Protein AF-Q0RTH9-F1 (afdb_monomer_lite)

Structure (mmCIF, N/CA/C/O backbone):
data_AF-Q0RTH9-F1
#
_entry.id   AF-Q0RTH9-F1
#
loop_
_atom_site.group_PDB
_atom_site.id
_atom_site.type_symbol
_atom_site.label_atom_id
_atom_site.label_alt_id
_atom_site.label_comp_id
_atom_site.label_asym_id
_atom_site.label_entity_id
_atom_site.label_seq_id
_atom_site.pdbx_PDB_ins_code
_atom_site.Cartn_x
_atom_site.Cartn_y
_atom_site.Cartn_z
_atom_site.occupancy
_atom_site.B_iso_or_equiv
_atom_site.auth_seq_id
_atom_site.auth_comp_id
_atom_site.auth_asym_id
_atom_site.auth_atom_id
_atom_site.pdbx_PDB_model_num
ATOM 1 N N . MET A 1 1 ? -0.671 10.025 7.020 1.00 41.66 1 MET A N 1
ATOM 2 C CA . MET A 1 1 ? -0.156 8.775 7.622 1.00 41.66 1 MET A CA 1
ATOM 3 C C . MET A 1 1 ? -1.305 8.176 8.406 1.00 41.66 1 MET A C 1
ATOM 5 O O . MET A 1 1 ? -1.635 8.728 9.448 1.00 41.66 1 MET A O 1
ATOM 9 N N . GLY A 1 2 ? -1.983 7.171 7.845 1.00 48.41 2 GLY A N 1
ATOM 10 C CA . GLY A 1 2 ? -3.162 6.559 8.463 1.00 48.41 2 GLY A CA 1
ATOM 11 C C . GLY A 1 2 ? -2.849 6.044 9.865 1.00 48.41 2 GLY A C 1
ATOM 12 O O . GLY A 1 2 ? -1.747 5.553 10.132 1.00 48.41 2 GLY A O 1
ATOM 13 N N . LEU A 1 3 ? -3.795 6.211 10.783 1.00 57.03 3 LEU A N 1
ATOM 14 C CA . LEU A 1 3 ? -3.694 5.654 12.124 1.00 57.03 3 LEU A CA 1
ATOM 15 C C . LEU A 1 3 ? -3.847 4.143 12.003 1.00 57.03 3 LEU A C 1
ATOM 17 O O . LEU A 1 3 ? -4.929 3.676 11.695 1.00 57.03 3 LEU A O 1
ATOM 21 N N . CYS A 1 4 ? -2.774 3.390 12.225 1.00 68.94 4 CYS A N 1
ATOM 22 C CA . CYS A 1 4 ? -2.813 1.933 12.273 1.00 68.94 4 CYS A CA 1
ATOM 23 C C . CYS A 1 4 ? -2.513 1.482 13.696 1.00 68.94 4 CYS A C 1
ATOM 25 O O . CYS A 1 4 ? -1.461 1.818 14.246 1.00 68.94 4 CYS A O 1
ATOM 27 N N . CYS A 1 5 ? -3.414 0.711 14.293 1.00 79.31 5 CYS A N 1
ATOM 28 C CA . CYS A 1 5 ? -3.124 -0.009 15.525 1.00 79.31 5 CYS A CA 1
ATOM 29 C C . CYS A 1 5 ? -3.598 -1.455 15.427 1.00 79.31 5 CYS A C 1
ATOM 31 O O . CYS A 1 5 ? -4.545 -1.765 14.710 1.00 79.31 5 CYS A O 1
ATOM 33 N N . GLN A 1 6 ? -2.932 -2.328 16.173 1.00 86.94 6 GLN A N 1
ATOM 34 C CA . GLN A 1 6 ? -3.272 -3.742 16.225 1.00 86.94 6 GLN A CA 1
ATOM 35 C C . GLN A 1 6 ? -4.172 -4.043 17.411 1.00 86.94 6 GLN A C 1
ATOM 37 O O . GLN A 1 6 ? -4.028 -3.446 18.485 1.00 86.94 6 GLN A O 1
ATOM 42 N N . LEU A 1 7 ? -5.069 -5.001 17.221 1.00 87.94 7 LEU A N 1
ATOM 43 C CA . LEU A 1 7 ? -5.833 -5.599 18.297 1.00 87.94 7 LEU A CA 1
ATOM 44 C C . LEU A 1 7 ? -4.890 -6.382 19.223 1.00 87.94 7 LEU A C 1
ATOM 46 O O . LEU A 1 7 ? -4.125 -7.228 18.771 1.00 87.94 7 LEU A O 1
ATOM 50 N N . VAL A 1 8 ? -4.919 -6.097 20.525 1.00 87.38 8 VAL A N 1
ATOM 51 C CA . VAL A 1 8 ? -4.015 -6.730 21.510 1.00 87.38 8 VAL A CA 1
ATOM 52 C C . VAL A 1 8 ? -4.580 -8.057 22.014 1.00 87.38 8 VAL A C 1
ATOM 54 O O . VAL A 1 8 ? -3.831 -8.925 22.451 1.00 87.38 8 VAL A O 1
ATOM 57 N N . ARG A 1 9 ? -5.905 -8.213 21.982 1.00 87.12 9 ARG A N 1
ATOM 58 C CA . ARG A 1 9 ? -6.624 -9.414 22.422 1.00 87.12 9 ARG A CA 1
ATOM 59 C C . ARG A 1 9 ? -7.768 -9.685 21.469 1.00 87.12 9 ARG A C 1
ATOM 61 O O . ARG A 1 9 ? -8.410 -8.726 21.054 1.00 87.12 9 ARG A O 1
ATOM 68 N N . SER A 1 10 ? -8.042 -10.954 21.191 1.00 90.56 10 SER A N 1
ATOM 69 C CA . SER A 1 10 ? -9.190 -11.341 20.374 1.00 90.56 10 SER A CA 1
ATOM 70 C C . SER A 1 10 ? -10.488 -10.745 20.929 1.00 90.56 10 SER A C 1
ATOM 72 O O . SER A 1 10 ? -10.649 -10.604 22.145 1.00 90.56 10 SER A O 1
ATOM 74 N N . ALA A 1 11 ? -11.387 -10.361 20.031 1.00 88.81 11 ALA A N 1
ATOM 75 C CA . ALA A 1 11 ? -12.691 -9.803 20.342 1.00 88.81 11 ALA A CA 1
ATOM 76 C C . ALA A 1 11 ? -13.747 -10.543 19.523 1.00 88.81 11 ALA A C 1
ATOM 78 O O . ALA A 1 11 ? -13.653 -10.611 18.299 1.00 88.81 11 ALA A O 1
ATOM 79 N N . GLU A 1 12 ? -14.734 -11.105 20.205 1.00 89.81 12 GLU A N 1
ATOM 80 C CA . GLU A 1 12 ? -15.818 -11.847 19.566 1.00 89.81 12 GLU A CA 1
ATOM 81 C C . GLU A 1 12 ? -16.808 -10.898 18.882 1.00 89.81 12 GLU A C 1
ATOM 83 O O . GLU A 1 12 ? -16.948 -9.721 19.247 1.00 89.81 12 GLU A O 1
ATOM 88 N N . ARG A 1 13 ? -17.531 -11.432 17.898 1.00 90.06 13 ARG A N 1
ATOM 89 C CA . ARG A 1 13 ? -18.704 -10.795 17.304 1.00 90.06 13 ARG A CA 1
ATOM 90 C C . ARG A 1 13 ? -19.634 -10.320 18.421 1.00 90.06 13 ARG A C 1
ATOM 92 O O . ARG A 1 13 ? -19.917 -11.044 19.369 1.00 90.06 13 ARG A O 1
ATOM 99 N N . GLY A 1 14 ? -20.137 -9.097 18.298 1.00 89.06 14 GLY A N 1
ATOM 100 C CA . GLY A 1 14 ? -20.991 -8.489 19.317 1.00 89.06 14 GLY A CA 1
ATOM 101 C C . GLY A 1 14 ? -20.242 -7.606 20.324 1.00 89.06 14 GLY A C 1
ATOM 102 O O . GLY A 1 14 ? -20.864 -6.780 20.993 1.00 89.06 14 GLY A O 1
ATOM 103 N N . ALA A 1 15 ? -18.912 -7.705 20.421 1.00 88.69 15 ALA A N 1
ATOM 104 C CA . ALA A 1 15 ? -18.152 -6.850 21.326 1.00 88.69 15 ALA A CA 1
ATOM 105 C C . ALA A 1 15 ? -18.149 -5.384 20.851 1.00 88.69 15 ALA A C 1
ATOM 107 O O . ALA A 1 15 ? -17.909 -5.086 19.683 1.00 88.69 15 ALA A O 1
ATOM 108 N N . LYS A 1 16 ? -18.385 -4.452 21.782 1.00 92.50 16 LYS A N 1
ATOM 109 C CA . LYS A 1 16 ? -18.350 -2.995 21.534 1.00 92.50 16 LYS A CA 1
ATOM 110 C C . LYS A 1 16 ? -17.059 -2.322 21.989 1.00 92.50 16 LYS A C 1
ATOM 112 O O . LYS A 1 16 ? -16.824 -1.159 21.670 1.00 92.50 16 LYS A O 1
ATOM 117 N N . THR A 1 17 ? -16.235 -3.038 22.754 1.00 92.00 17 THR A N 1
ATOM 118 C CA . THR A 1 17 ? -15.065 -2.462 23.426 1.00 92.00 17 THR A CA 1
ATOM 119 C C . THR A 1 17 ? -13.760 -3.219 23.151 1.00 92.00 17 THR A C 1
ATOM 121 O O . THR A 1 17 ? -13.161 -3.767 24.087 1.00 92.00 17 THR A O 1
ATOM 124 N N . PRO A 1 18 ? -13.298 -3.307 21.888 1.00 90.44 18 PRO A N 1
ATOM 125 C CA . PRO A 1 18 ? -12.058 -4.004 21.568 1.00 90.44 18 PRO A CA 1
ATOM 126 C C . PRO A 1 18 ? -10.831 -3.300 22.164 1.00 90.44 18 PRO A C 1
ATOM 128 O O . PRO A 1 18 ? -10.753 -2.070 22.238 1.00 90.44 18 PRO A O 1
ATOM 131 N N . THR A 1 19 ? -9.841 -4.092 22.587 1.00 90.38 19 THR A N 1
ATOM 132 C CA . THR A 1 19 ? -8.575 -3.579 23.134 1.00 90.38 19 THR A CA 1
ATOM 133 C C . THR A 1 19 ? -7.493 -3.577 22.064 1.00 90.38 19 THR A C 1
ATOM 135 O O . THR A 1 19 ? -7.202 -4.606 21.459 1.00 90.38 19 THR A O 1
ATOM 138 N N . VAL A 1 20 ? -6.847 -2.433 21.877 1.00 88.44 20 VAL A N 1
ATOM 139 C CA . VAL A 1 20 ? -5.815 -2.206 20.864 1.00 88.44 20 VAL A CA 1
ATOM 140 C C . VAL A 1 20 ? -4.503 -1.706 21.470 1.00 88.44 20 VAL A C 1
ATOM 142 O O . VAL A 1 20 ? -4.444 -1.318 22.639 1.00 88.44 20 VAL A O 1
ATOM 145 N N . GLY A 1 21 ? -3.453 -1.700 20.654 1.00 84.06 21 GLY A N 1
ATOM 146 C CA . GLY A 1 21 ? -2.117 -1.241 21.013 1.00 84.06 21 GLY A CA 1
ATOM 147 C C . GLY A 1 21 ? -1.935 0.278 20.940 1.00 84.06 21 GLY A C 1
ATOM 148 O O . GLY A 1 21 ? -2.883 1.061 21.045 1.00 84.06 21 GLY A O 1
ATOM 149 N N . LYS A 1 22 ? -0.673 0.692 20.759 1.00 73.44 22 LYS A N 1
ATOM 150 C CA . LYS A 1 22 ? -0.248 2.096 20.817 1.00 73.44 22 LYS A CA 1
ATOM 151 C C . LYS A 1 22 ? -0.974 2.943 19.775 1.00 73.44 22 LYS A C 1
ATOM 153 O O . LYS A 1 22 ? -1.029 2.590 18.601 1.00 73.44 22 LYS A O 1
ATOM 158 N N . ARG A 1 23 ? -1.460 4.109 20.210 1.00 67.75 23 ARG A N 1
ATOM 159 C CA . ARG A 1 23 ? -2.058 5.123 19.339 1.00 67.75 23 ARG A CA 1
ATOM 160 C C . ARG A 1 23 ? -1.439 6.491 19.523 1.00 67.75 23 ARG A C 1
ATOM 162 O O . ARG A 1 23 ? -1.149 6.914 20.643 1.00 67.75 23 ARG A O 1
ATOM 169 N N . TYR A 1 24 ? -1.282 7.167 18.392 1.00 61.06 24 TYR A N 1
ATOM 170 C CA . TYR A 1 24 ? -0.645 8.474 18.291 1.00 61.06 24 TYR A CA 1
ATOM 171 C C . TYR A 1 24 ? -1.663 9.628 18.250 1.00 61.06 24 TYR A C 1
ATOM 173 O O . TYR A 1 24 ? -1.282 10.763 18.515 1.00 61.06 24 TYR A O 1
ATOM 181 N N . ARG A 1 25 ? -2.954 9.348 17.998 1.00 62.59 25 ARG A N 1
ATOM 182 C CA . ARG A 1 25 ? -4.053 10.332 17.985 1.00 62.59 25 ARG A CA 1
ATOM 183 C C . ARG A 1 25 ? -5.336 9.750 18.595 1.00 62.59 25 ARG A C 1
ATOM 185 O O . ARG A 1 25 ? -5.482 8.526 18.642 1.00 62.59 25 ARG A O 1
ATOM 192 N N . ALA A 1 26 ? -6.228 10.619 19.075 1.00 61.78 26 ALA A N 1
ATOM 193 C CA . ALA A 1 26 ? -7.583 10.244 19.477 1.00 61.78 26 ALA A CA 1
ATOM 194 C C . ALA A 1 26 ? -8.352 9.713 18.247 1.00 61.78 26 ALA A C 1
ATOM 196 O O . ALA A 1 26 ? -8.337 10.391 17.220 1.00 61.78 26 ALA A O 1
ATOM 197 N N . PRO A 1 27 ? -8.930 8.501 18.309 1.00 69.12 27 PRO A N 1
ATOM 198 C CA . PRO A 1 27 ? -9.571 7.863 17.173 1.00 69.12 27 PRO A CA 1
ATOM 199 C C . PRO A 1 27 ? -11.084 8.042 17.280 1.00 69.12 27 PRO A C 1
ATOM 201 O O . PRO A 1 27 ? -11.727 7.339 18.050 1.00 69.12 27 PRO A O 1
ATOM 204 N N . GLU A 1 28 ? -11.646 8.984 16.547 1.00 84.94 28 GLU A N 1
ATOM 205 C CA . GLU A 1 28 ? -13.095 9.084 16.381 1.00 84.94 28 GLU A 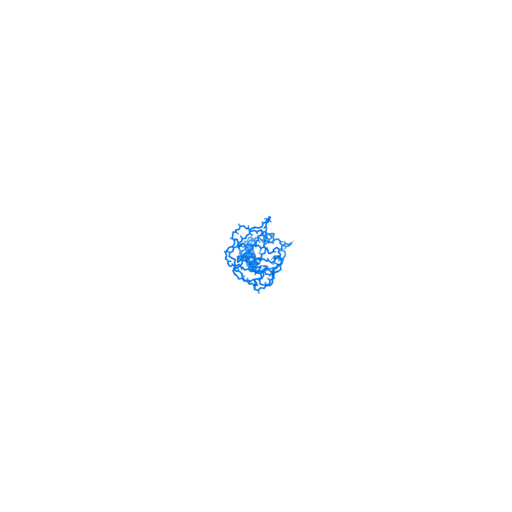CA 1
ATOM 206 C C . GLU A 1 28 ? -13.361 9.132 14.881 1.00 84.94 28 GLU A C 1
ATOM 208 O O . GLU A 1 28 ? -12.747 9.934 14.177 1.00 84.94 28 GLU A O 1
ATOM 213 N N . GLY A 1 29 ? -14.197 8.220 14.388 1.00 85.38 29 GLY A N 1
ATOM 214 C CA . GLY A 1 29 ? -14.484 8.076 12.964 1.00 85.38 29 GLY A CA 1
ATOM 215 C C . GLY A 1 29 ? -14.564 6.628 12.484 1.00 85.38 29 GLY A C 1
ATOM 216 O O . GLY A 1 29 ? -14.481 5.671 13.258 1.00 85.38 29 GLY A O 1
ATOM 217 N N . ILE A 1 30 ? -14.733 6.476 11.171 1.00 86.44 30 ILE A N 1
ATOM 218 C CA . ILE A 1 30 ? -14.899 5.180 10.508 1.00 86.44 30 ILE A CA 1
ATOM 219 C C . ILE A 1 30 ? -13.535 4.561 10.236 1.00 86.44 30 ILE A C 1
ATOM 221 O O . ILE A 1 30 ? -12.675 5.146 9.580 1.00 86.44 30 ILE A O 1
ATOM 225 N N . TRP A 1 31 ? -13.339 3.362 10.760 1.00 86.38 31 TRP A N 1
ATOM 226 C CA . TRP A 1 31 ? -12.092 2.624 10.694 1.00 86.38 31 TRP A CA 1
ATOM 227 C C . TRP A 1 31 ? -12.287 1.358 9.881 1.00 86.38 31 TRP A C 1
ATOM 229 O O . TRP A 1 31 ? -13.256 0.629 10.072 1.00 86.38 31 TRP A O 1
ATOM 239 N N . THR A 1 32 ? -11.336 1.061 9.006 1.00 86.38 32 THR A N 1
ATOM 240 C CA . THR A 1 32 ? -11.331 -0.191 8.258 1.00 86.38 32 THR A CA 1
ATOM 241 C C . THR A 1 32 ? -10.587 -1.253 9.062 1.00 86.38 32 THR A C 1
ATOM 243 O O . THR A 1 32 ? -9.503 -1.019 9.604 1.00 86.38 32 THR A O 1
ATOM 246 N N . VAL A 1 33 ? -11.192 -2.432 9.152 1.00 86.44 33 VAL A N 1
ATOM 247 C CA . VAL A 1 33 ? -10.596 -3.634 9.726 1.00 86.44 33 VAL A CA 1
ATOM 248 C C . VAL A 1 33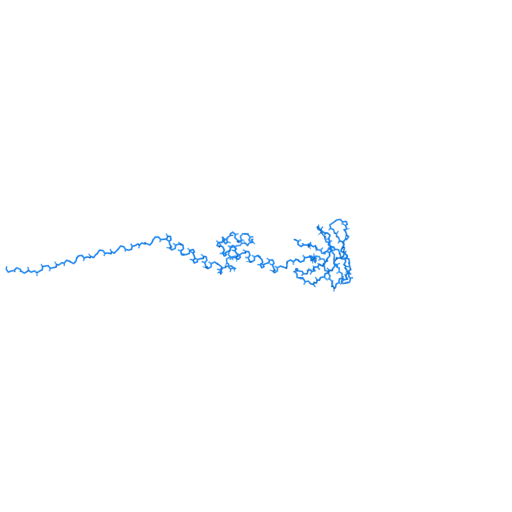 ? -9.876 -4.392 8.617 1.00 86.44 33 VAL A C 1
ATOM 250 O O . VAL A 1 33 ? -10.440 -4.611 7.544 1.00 86.44 33 VAL A O 1
ATOM 253 N N . TYR A 1 34 ? -8.654 -4.838 8.893 1.00 82.75 34 TYR A N 1
ATOM 254 C CA . TYR A 1 34 ? -7.837 -5.605 7.966 1.00 82.75 34 TYR A CA 1
ATOM 255 C C . TYR A 1 34 ? -7.415 -6.944 8.567 1.00 82.75 34 TYR A C 1
ATOM 257 O O . TYR A 1 34 ? -6.708 -6.993 9.574 1.00 82.75 34 TYR A O 1
ATOM 265 N N . ARG A 1 35 ? -7.765 -8.037 7.888 1.00 79.44 35 ARG A N 1
ATOM 266 C CA . ARG A 1 35 ? -7.214 -9.374 8.148 1.00 79.44 35 ARG A CA 1
ATOM 267 C C . ARG A 1 35 ? -6.191 -9.677 7.066 1.00 79.44 35 ARG A C 1
ATOM 269 O O . ARG A 1 35 ? -6.509 -9.536 5.890 1.00 79.44 35 ARG A O 1
ATOM 276 N N . ASP A 1 36 ? -4.954 -9.980 7.451 1.00 74.50 36 ASP A N 1
ATOM 277 C CA . ASP A 1 36 ? -3.846 -10.177 6.504 1.00 74.50 36 ASP A CA 1
ATOM 278 C C . ASP A 1 36 ? -3.727 -9.042 5.468 1.00 74.50 36 ASP A C 1
ATOM 280 O O . ASP A 1 36 ? -3.472 -9.261 4.285 1.00 74.50 36 ASP A O 1
ATOM 284 N N . ARG A 1 37 ? -3.949 -7.793 5.913 1.00 69.88 37 ARG A N 1
ATOM 285 C CA . ARG A 1 37 ? -3.936 -6.573 5.077 1.00 69.88 37 ARG A CA 1
ATOM 286 C C . ARG A 1 37 ? -5.023 -6.516 3.988 1.00 69.88 37 ARG A C 1
ATOM 288 O O . ARG A 1 37 ? -4.951 -5.655 3.107 1.00 69.88 37 ARG A O 1
ATOM 295 N N . VAL A 1 38 ? -6.039 -7.376 4.061 1.00 74.56 38 VAL A N 1
ATOM 296 C CA . VAL A 1 38 ? -7.252 -7.338 3.232 1.00 74.56 38 VAL A CA 1
ATOM 297 C C . VAL A 1 38 ? -8.382 -6.680 4.030 1.00 74.56 38 VAL A C 1
ATOM 299 O O . VAL A 1 38 ? -8.647 -7.119 5.152 1.00 74.56 38 VAL A O 1
ATOM 302 N N . PRO A 1 39 ? -9.047 -5.638 3.492 1.00 81.50 39 PRO A N 1
ATOM 303 C CA . PRO A 1 39 ? -10.164 -5.000 4.176 1.00 81.50 39 PRO A CA 1
ATOM 304 C C . PRO A 1 39 ? -11.314 -6.001 4.317 1.00 81.50 39 PRO A C 1
ATOM 306 O O . PRO A 1 39 ? -11.795 -6.543 3.324 1.00 81.50 39 PRO A O 1
ATOM 309 N N . CYS A 1 40 ? -11.730 -6.260 5.551 1.00 82.25 40 CYS A N 1
ATOM 310 C CA . CYS A 1 40 ? -12.781 -7.228 5.872 1.00 82.25 40 CYS A CA 1
ATOM 311 C C . CYS A 1 40 ? -14.053 -6.577 6.426 1.00 82.25 40 CYS A C 1
ATOM 313 O O . CYS A 1 40 ? -15.090 -7.229 6.507 1.00 82.25 40 CYS A O 1
ATOM 315 N N . GLY A 1 41 ? -14.003 -5.285 6.749 1.00 84.12 41 GLY A N 1
ATOM 316 C CA . GLY A 1 41 ? -15.172 -4.500 7.117 1.00 84.12 41 GLY A CA 1
ATOM 317 C C . GLY A 1 41 ? -14.792 -3.145 7.687 1.00 84.12 41 GLY A C 1
ATOM 318 O O . GLY A 1 41 ? -13.612 -2.804 7.766 1.00 84.12 41 GLY A O 1
ATOM 319 N N . GLN A 1 42 ? -15.802 -2.385 8.094 1.00 87.69 42 GLN A N 1
ATOM 320 C CA . GLN A 1 42 ? -15.630 -1.098 8.754 1.00 87.69 42 GLN A CA 1
ATOM 321 C C . GLN A 1 42 ? -16.279 -1.114 10.136 1.00 87.69 42 GLN A C 1
ATOM 323 O O . GLN A 1 42 ? -17.256 -1.823 10.365 1.00 87.69 42 GLN A O 1
ATOM 328 N N . VAL A 1 43 ? -15.707 -0.345 11.054 1.00 88.62 43 VAL A N 1
ATOM 329 C CA . VAL A 1 43 ? -16.231 -0.110 12.398 1.00 88.62 43 VAL A CA 1
ATOM 330 C C . VAL A 1 43 ? -16.177 1.381 12.682 1.00 88.62 43 VAL A C 1
ATOM 332 O O . VAL A 1 43 ? -15.177 2.034 12.399 1.00 88.62 43 VAL A O 1
ATOM 335 N N . GLU A 1 44 ? -17.243 1.930 13.244 1.00 90.38 44 GLU A N 1
ATOM 336 C CA . GLU A 1 44 ? -17.249 3.318 13.690 1.00 90.38 44 GLU A CA 1
ATOM 337 C C . GLU A 1 44 ? -16.762 3.391 15.133 1.00 90.38 44 GLU A C 1
ATOM 339 O O . GLU A 1 44 ? -17.326 2.762 16.030 1.00 90.38 44 GLU A O 1
ATOM 344 N N . VAL A 1 45 ? -15.699 4.158 15.354 1.00 89.69 45 VAL A N 1
ATOM 345 C CA . VAL A 1 45 ? -15.166 4.440 16.679 1.00 89.69 45 VAL A CA 1
ATOM 346 C C . VAL A 1 45 ? -15.730 5.769 17.163 1.00 89.69 45 VAL A C 1
ATOM 348 O O . VAL A 1 45 ? -15.501 6.802 16.544 1.00 89.69 45 VAL A O 1
ATOM 351 N N . ILE A 1 46 ? -16.394 5.746 18.314 1.00 91.12 46 ILE A N 1
ATOM 352 C CA . ILE A 1 46 ? -16.983 6.929 18.962 1.00 91.12 46 ILE A CA 1
ATOM 353 C C . ILE A 1 46 ? -16.171 7.414 20.163 1.00 91.12 46 ILE A C 1
ATOM 355 O O . ILE A 1 46 ? -16.501 8.419 20.781 1.00 91.12 46 ILE A O 1
ATOM 359 N N . GLY A 1 47 ? -15.128 6.677 20.546 1.00 87.94 47 GLY A N 1
ATOM 360 C CA . GLY A 1 47 ? -14.258 7.098 21.630 1.00 87.94 47 GLY A CA 1
ATOM 361 C C . GLY A 1 47 ? -13.143 6.116 21.949 1.00 87.94 47 GLY A C 1
ATOM 362 O O . GLY A 1 47 ? -13.051 5.002 21.426 1.00 87.94 47 GLY A O 1
ATOM 363 N N . CYS A 1 48 ? -12.272 6.527 22.868 1.00 87.56 48 CYS A N 1
ATOM 364 C CA . CYS A 1 48 ? -11.125 5.734 23.283 1.00 87.56 48 CYS A CA 1
ATOM 365 C C . CYS A 1 48 ? -10.743 5.997 24.742 1.00 87.56 48 CYS A C 1
ATOM 367 O O . CYS A 1 48 ? -10.478 7.131 25.132 1.00 87.56 48 CYS A O 1
ATOM 369 N N . THR A 1 49 ? -10.578 4.931 25.525 1.00 89.00 49 THR A N 1
ATOM 370 C CA . THR A 1 49 ? -10.045 4.999 26.892 1.00 89.00 49 THR A CA 1
ATOM 371 C C . THR A 1 49 ? -8.638 4.406 26.937 1.00 89.00 49 THR A C 1
ATOM 373 O O . THR A 1 49 ? -8.449 3.210 26.705 1.00 89.00 49 THR A O 1
ATOM 376 N N . ARG A 1 50 ? -7.620 5.221 27.253 1.00 84.38 50 ARG A N 1
ATOM 377 C CA . ARG A 1 50 ? -6.251 4.720 27.484 1.00 84.38 50 ARG A CA 1
ATOM 378 C C . ARG A 1 50 ? -6.219 3.786 28.699 1.00 84.38 50 ARG A C 1
ATOM 380 O O . ARG A 1 50 ? -6.809 4.085 29.731 1.00 84.38 50 ARG A O 1
ATOM 387 N N . ARG A 1 51 ? -5.498 2.669 28.584 1.00 82.00 51 ARG A N 1
ATOM 388 C CA . ARG A 1 51 ? -5.194 1.746 29.691 1.00 82.00 51 ARG A CA 1
ATOM 389 C C . ARG A 1 51 ? -3.757 1.981 30.171 1.00 82.00 51 ARG A C 1
ATOM 391 O O . ARG A 1 51 ? -2.982 2.689 29.533 1.00 82.00 51 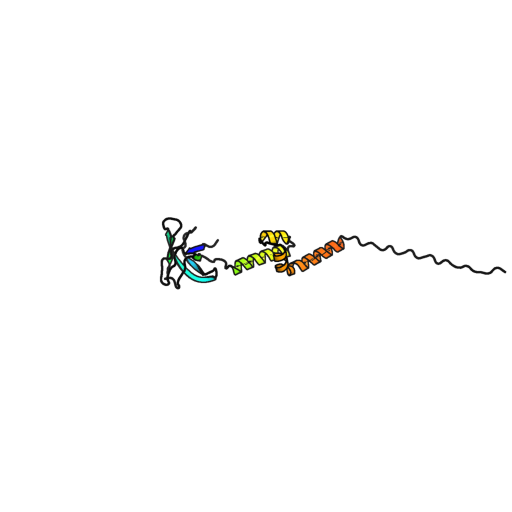ARG A O 1
ATOM 398 N N . ARG A 1 52 ? -3.388 1.364 31.297 1.00 73.94 52 ARG A N 1
ATOM 399 C CA . ARG A 1 52 ? -2.006 1.363 31.803 1.00 73.94 52 ARG A CA 1
ATOM 400 C C . ARG A 1 52 ? -1.072 0.743 30.746 1.00 73.94 52 ARG A C 1
ATOM 402 O O . ARG A 1 52 ? -1.383 -0.313 30.200 1.00 73.94 52 ARG A O 1
ATOM 409 N N . GLY A 1 53 ? 0.055 1.395 30.457 1.00 77.19 53 GLY A N 1
ATOM 410 C CA . GLY A 1 53 ? 0.980 0.984 29.393 1.00 77.19 53 GLY A CA 1
ATOM 411 C C . GLY A 1 53 ? 0.606 1.546 28.016 1.00 77.19 53 GLY A C 1
ATOM 412 O O . GLY A 1 53 ? 0.104 2.660 27.906 1.00 77.19 53 GLY A O 1
ATOM 413 N N . SER A 1 54 ? 0.890 0.799 26.946 1.00 75.88 54 SER A N 1
ATOM 414 C CA . SER A 1 54 ? 0.665 1.251 25.559 1.00 75.88 54 SER A CA 1
ATOM 415 C C . SER A 1 54 ? -0.707 0.885 24.987 1.00 75.88 54 SER A C 1
ATOM 417 O O . SER A 1 54 ? -0.957 1.171 23.821 1.00 75.88 54 SER A O 1
ATOM 419 N N . SER A 1 55 ? -1.575 0.232 25.763 1.00 85.38 55 SER A N 1
ATOM 420 C CA . SER A 1 55 ? -2.870 -0.263 25.279 1.00 85.38 55 SER A CA 1
ATOM 421 C C . SER A 1 55 ? -3.993 0.761 25.458 1.00 85.38 55 SER A C 1
ATOM 423 O O . SER A 1 55 ? -3.960 1.600 26.361 1.00 85.38 55 SER A O 1
ATOM 425 N N . ALA A 1 56 ? -5.029 0.659 24.634 1.00 87.19 56 ALA A N 1
ATOM 426 C CA . ALA A 1 56 ? -6.247 1.451 24.745 1.00 87.19 56 ALA A CA 1
ATOM 427 C C . ALA A 1 56 ? -7.487 0.607 24.428 1.00 87.19 56 ALA A C 1
ATOM 429 O O . ALA A 1 56 ? -7.417 -0.355 23.670 1.00 87.19 56 ALA A O 1
ATOM 430 N N . VAL A 1 57 ? -8.626 0.969 25.007 1.00 89.56 57 VAL A N 1
ATOM 431 C CA . VAL A 1 57 ? -9.936 0.399 24.674 1.00 89.56 57 VAL A CA 1
ATOM 432 C C . VAL A 1 57 ? -10.626 1.345 23.710 1.00 89.56 57 VAL A C 1
ATOM 434 O O . VAL A 1 57 ? -10.692 2.545 23.966 1.00 89.56 57 VAL A O 1
ATOM 437 N N . LEU A 1 58 ? -11.092 0.810 22.590 1.00 89.50 58 LEU A N 1
ATOM 438 C CA . LEU A 1 58 ? -11.989 1.501 21.673 1.00 89.50 58 LEU A CA 1
ATOM 439 C C . LEU A 1 58 ? -13.422 1.410 22.175 1.00 89.50 58 LEU A C 1
ATOM 441 O O . LEU A 1 58 ? -13.789 0.384 22.730 1.00 89.50 58 LEU A O 1
ATOM 445 N N . HIS A 1 59 ? -14.220 2.441 21.931 1.00 91.00 59 HIS A N 1
ATOM 446 C CA . HIS A 1 59 ? -15.674 2.386 22.054 1.00 91.00 59 HIS A CA 1
ATOM 447 C C . HIS A 1 59 ? -16.252 2.471 20.653 1.00 91.00 59 HIS A C 1
ATOM 449 O O . HIS A 1 59 ? -15.993 3.445 19.947 1.00 91.00 59 HIS A O 1
ATOM 455 N N . LEU A 1 60 ? -16.966 1.432 20.236 1.00 90.81 60 LEU A N 1
ATOM 456 C CA . LEU A 1 60 ? -17.590 1.373 18.920 1.00 90.81 60 LEU A CA 1
ATOM 457 C C . LEU A 1 60 ? -19.041 1.862 18.986 1.00 90.81 60 LEU A C 1
ATOM 459 O O . LEU A 1 60 ? -19.725 1.595 19.978 1.00 90.81 60 LEU A O 1
ATOM 463 N N . ALA A 1 61 ? -19.511 2.546 17.936 1.00 92.19 61 ALA A N 1
ATOM 464 C CA . ALA A 1 61 ? -20.922 2.932 17.811 1.00 92.19 61 ALA A CA 1
ATOM 465 C C . ALA A 1 61 ? -21.817 1.683 17.805 1.00 92.19 61 ALA A C 1
ATOM 467 O O . ALA A 1 61 ? -22.776 1.557 18.574 1.00 92.19 61 ALA A O 1
ATOM 468 N N . GLU A 1 62 ? -21.426 0.712 16.982 1.00 90.44 62 GLU A N 1
ATOM 469 C CA . GLU A 1 62 ? -22.109 -0.560 16.811 1.00 90.44 62 GLU A CA 1
ATOM 470 C C . GLU A 1 62 ? -21.255 -1.735 17.288 1.00 90.44 62 GLU A C 1
ATOM 472 O O . GLU A 1 62 ? -20.038 -1.651 17.457 1.00 90.44 62 GLU A O 1
ATOM 477 N N . ALA A 1 63 ? -21.926 -2.850 17.557 1.00 89.50 63 ALA A N 1
ATOM 478 C CA . ALA A 1 63 ? -21.265 -4.077 17.962 1.00 89.50 63 ALA A CA 1
ATOM 479 C C . ALA A 1 63 ? -20.454 -4.674 16.803 1.00 89.50 63 ALA A C 1
ATOM 481 O O . ALA A 1 63 ? -20.871 -4.583 15.650 1.00 89.50 63 ALA A O 1
ATOM 482 N N . LEU A 1 64 ? -19.317 -5.312 17.108 1.00 85.56 64 LEU A N 1
ATOM 483 C CA . LEU A 1 64 ? -18.462 -5.910 16.082 1.00 85.56 64 LEU A CA 1
ATOM 484 C C . LEU A 1 64 ? -19.259 -6.879 15.189 1.00 85.56 64 LEU A C 1
ATOM 486 O O . LEU A 1 64 ? -19.841 -7.838 15.708 1.00 85.56 64 LEU A O 1
ATOM 490 N N . PRO A 1 65 ? -19.258 -6.682 13.859 1.00 82.00 65 PRO A N 1
ATOM 491 C CA . PRO A 1 65 ? -20.039 -7.511 12.943 1.00 82.00 65 PRO A CA 1
ATOM 492 C C . PRO A 1 65 ? -19.436 -8.908 12.715 1.00 82.00 65 PRO A C 1
ATOM 494 O O . PRO A 1 65 ? -20.091 -9.769 12.128 1.00 82.00 65 PRO A O 1
ATOM 497 N N . PHE A 1 66 ? -18.206 -9.156 13.169 1.00 85.69 66 PHE A N 1
ATOM 498 C CA . PHE A 1 66 ? -17.484 -10.421 13.020 1.00 85.69 66 PHE A CA 1
ATOM 499 C C . PHE A 1 66 ? -16.422 -10.592 14.112 1.00 85.69 66 PHE A C 1
ATOM 501 O O . PHE A 1 66 ? -16.026 -9.624 14.761 1.00 85.69 66 PHE A O 1
ATOM 508 N N . ASP A 1 67 ? -15.941 -11.824 14.273 1.00 88.38 67 ASP A N 1
ATOM 509 C CA . ASP A 1 67 ? -14.862 -12.156 15.199 1.00 88.38 67 ASP A CA 1
ATOM 510 C C . ASP A 1 67 ? -13.516 -11.605 14.718 1.00 88.38 67 ASP A C 1
ATOM 512 O O . ASP A 1 67 ? -13.150 -11.679 13.534 1.00 88.38 67 ASP A O 1
ATOM 516 N N . LEU A 1 68 ? -12.769 -11.059 15.669 1.00 86.12 68 LEU A N 1
ATOM 517 C CA . LEU A 1 68 ? -11.448 -10.498 15.475 1.00 86.12 68 LEU A CA 1
ATOM 518 C C . LEU A 1 68 ? -10.414 -11.244 16.304 1.00 86.12 68 LEU A C 1
ATOM 520 O O . LEU A 1 68 ? -10.530 -11.344 17.523 1.00 86.12 68 LEU A O 1
ATOM 524 N N . GLU A 1 69 ? -9.350 -11.692 15.653 1.00 87.19 69 GLU A N 1
ATOM 525 C CA . GLU A 1 69 ? -8.204 -12.293 16.326 1.00 87.19 69 GLU A CA 1
ATOM 526 C C . GLU A 1 69 ? -7.203 -11.223 16.777 1.00 87.19 69 GLU A C 1
ATOM 528 O O . GLU A 1 69 ? -7.101 -10.136 16.197 1.00 87.19 69 GLU A O 1
ATOM 533 N N . ALA A 1 70 ? -6.442 -11.524 17.831 1.00 86.38 70 ALA A N 1
ATOM 534 C CA . ALA A 1 70 ? -5.314 -10.688 18.224 1.00 86.38 70 ALA A CA 1
ATOM 535 C C . ALA A 1 70 ? -4.333 -10.511 17.047 1.00 86.38 70 ALA A C 1
ATOM 537 O O . ALA A 1 70 ? -4.049 -11.449 16.310 1.00 86.38 70 ALA A O 1
ATOM 538 N N . GLY A 1 71 ? -3.808 -9.298 16.873 1.00 82.06 71 GLY A N 1
ATOM 539 C CA . GLY A 1 71 ? -2.913 -8.941 15.770 1.00 82.06 71 GLY A CA 1
ATOM 540 C C . GLY A 1 71 ? -3.607 -8.352 14.538 1.00 82.06 71 GLY A C 1
ATOM 541 O O . GLY A 1 71 ? -2.921 -7.728 13.727 1.00 82.06 71 GLY A O 1
ATOM 542 N N . VAL A 1 72 ? -4.940 -8.458 14.426 1.00 84.25 72 VAL A N 1
ATOM 543 C CA . VAL A 1 72 ? -5.722 -7.783 13.373 1.00 84.25 72 VAL A CA 1
ATOM 544 C C . VAL A 1 72 ? -5.436 -6.283 13.373 1.00 84.25 72 VAL A C 1
ATOM 546 O O . VAL A 1 72 ? -5.378 -5.641 14.426 1.00 84.25 72 VAL A O 1
ATOM 549 N N . GLU A 1 73 ? -5.274 -5.721 12.178 1.00 85.00 73 GLU A N 1
ATOM 550 C CA . GLU A 1 73 ? -4.979 -4.307 11.993 1.00 85.00 73 GLU A CA 1
ATOM 551 C C . GLU A 1 73 ? -6.256 -3.498 11.796 1.00 85.00 73 GLU A C 1
ATOM 553 O O . GLU A 1 73 ? -7.159 -3.876 11.053 1.00 85.00 73 GLU A O 1
ATOM 558 N N . LEU A 1 74 ? -6.316 -2.357 12.471 1.00 81.81 74 LEU A N 1
ATOM 559 C CA . LEU A 1 74 ? -7.420 -1.412 12.422 1.00 81.81 74 LEU A CA 1
ATOM 560 C C . LEU A 1 74 ? -6.854 -0.045 12.061 1.00 81.81 74 LEU A C 1
ATOM 562 O O . LEU A 1 74 ? -5.884 0.400 12.691 1.00 81.81 74 LEU A O 1
ATOM 566 N N . GLY A 1 75 ? -7.457 0.625 11.083 1.00 78.62 75 GLY A N 1
ATOM 567 C CA . GLY A 1 75 ? -7.026 1.970 10.745 1.00 78.62 75 GLY A CA 1
ATOM 568 C C . GLY A 1 75 ? -7.838 2.709 9.697 1.00 78.62 75 GLY A C 1
ATOM 569 O O . GLY A 1 75 ? -8.696 2.144 9.023 1.00 78.62 75 GLY A O 1
ATOM 570 N N . GLU A 1 76 ? -7.529 3.995 9.562 1.00 72.38 76 GLU A N 1
ATOM 571 C CA . GLU A 1 76 ? -8.058 4.865 8.509 1.00 72.38 76 GLU A CA 1
ATOM 572 C C . GLU A 1 76 ? -7.266 4.640 7.219 1.00 72.38 76 GLU A C 1
ATOM 574 O O . GLU A 1 76 ? -6.071 4.951 7.165 1.00 72.38 76 GLU A O 1
ATOM 579 N N . ASP A 1 77 ? -7.930 4.072 6.209 1.00 63.03 77 ASP A N 1
ATOM 580 C CA . ASP A 1 77 ? -7.426 3.894 4.842 1.00 63.03 77 ASP A CA 1
ATOM 581 C C . ASP A 1 77 ? -5.971 3.412 4.755 1.00 63.03 77 ASP A C 1
ATOM 583 O O . ASP A 1 77 ? -5.102 4.021 4.120 1.00 63.03 77 ASP A O 1
ATOM 587 N N . LEU A 1 78 ? -5.685 2.263 5.374 1.00 62.72 78 LEU A N 1
ATOM 588 C CA . LEU A 1 78 ? -4.427 1.574 5.118 1.00 62.72 78 LEU A CA 1
ATOM 589 C C . LEU A 1 78 ? -4.354 1.210 3.632 1.00 62.72 78 LEU A C 1
ATOM 591 O O . LEU A 1 78 ? -5.196 0.485 3.093 1.00 62.72 78 LEU A O 1
ATOM 595 N N . LEU A 1 79 ? -3.305 1.701 2.970 1.00 58.97 79 LEU A N 1
ATOM 596 C CA . LEU A 1 79 ? -2.967 1.277 1.619 1.00 58.97 79 LEU A CA 1
ATOM 597 C C . LEU A 1 79 ? -2.754 -0.241 1.635 1.00 58.97 79 LEU A C 1
ATOM 599 O O . LEU A 1 79 ? -1.843 -0.743 2.292 1.00 58.97 79 LEU A O 1
ATOM 603 N N . SER A 1 80 ? -3.604 -0.971 0.910 1.00 59.47 80 SER A N 1
ATOM 604 C CA . SER A 1 80 ? -3.463 -2.423 0.749 1.00 59.47 80 SER A CA 1
ATOM 605 C C . SER A 1 80 ? -2.061 -2.781 0.235 1.00 59.47 80 SER A C 1
ATOM 607 O O . SER A 1 80 ? -1.484 -2.019 -0.547 1.00 59.47 80 SER A O 1
ATOM 609 N N . LEU A 1 81 ? -1.554 -3.970 0.575 1.00 60.59 81 LEU A N 1
ATOM 610 C CA . LEU A 1 81 ? -0.254 -4.454 0.087 1.00 60.59 81 LEU A CA 1
ATOM 611 C C . LEU A 1 81 ? -0.132 -4.405 -1.440 1.00 60.59 81 LEU A C 1
ATOM 613 O O . LEU A 1 81 ? 0.923 -4.034 -1.944 1.00 60.59 81 LEU A O 1
ATOM 617 N N . LYS A 1 82 ? -1.216 -4.712 -2.166 1.00 65.88 82 LYS A N 1
ATOM 618 C CA . LYS A 1 82 ? -1.259 -4.615 -3.633 1.00 65.88 82 LYS A CA 1
ATOM 619 C C . LYS A 1 82 ? -0.938 -3.194 -4.095 1.00 65.88 82 LYS A C 1
ATOM 621 O O . LYS A 1 82 ? 0.009 -2.999 -4.837 1.00 65.88 82 LYS A O 1
ATOM 626 N N . ARG A 1 83 ? -1.615 -2.189 -3.533 1.00 71.56 83 ARG A N 1
ATOM 627 C CA . ARG A 1 83 ? -1.367 -0.772 -3.858 1.00 71.56 83 ARG A CA 1
ATOM 628 C C . ARG A 1 83 ? 0.048 -0.305 -3.506 1.00 71.56 83 ARG A C 1
ATOM 630 O O . ARG A 1 83 ? 0.638 0.457 -4.264 1.00 71.56 83 ARG A O 1
ATOM 637 N N . LEU A 1 84 ? 0.609 -0.748 -2.378 1.00 75.94 84 LEU A N 1
ATOM 638 C CA . LEU A 1 84 ? 1.995 -0.415 -2.020 1.00 75.94 84 LEU A CA 1
ATOM 639 C C . LEU A 1 84 ? 2.997 -1.068 -2.986 1.00 75.94 84 LEU A C 1
ATOM 641 O O . LEU A 1 84 ? 3.989 -0.455 -3.377 1.00 75.94 84 LEU A O 1
ATOM 645 N N . HIS A 1 85 ? 2.723 -2.307 -3.383 1.00 78.94 85 HIS A N 1
ATOM 646 C CA . HIS A 1 85 ? 3.508 -3.044 -4.360 1.00 78.94 85 HIS A CA 1
ATOM 647 C C . HIS A 1 85 ? 3.434 -2.395 -5.750 1.00 78.94 85 HIS A C 1
ATOM 649 O O . HIS A 1 85 ? 4.467 -2.196 -6.386 1.00 78.94 85 HIS A O 1
ATOM 655 N N . ASP A 1 86 ? 2.251 -1.957 -6.179 1.00 82.00 86 ASP A N 1
ATOM 656 C CA . ASP A 1 86 ? 2.049 -1.230 -7.435 1.00 82.00 86 ASP A CA 1
ATOM 657 C C . ASP A 1 86 ? 2.790 0.112 -7.430 1.00 82.00 86 ASP A C 1
ATOM 659 O O . ASP A 1 86 ? 3.414 0.485 -8.424 1.00 82.00 86 ASP A O 1
ATOM 663 N N . LEU A 1 87 ? 2.809 0.818 -6.293 1.00 86.38 87 LEU A N 1
ATOM 664 C CA . LEU A 1 87 ? 3.605 2.034 -6.128 1.00 86.38 87 LEU A CA 1
ATOM 665 C C . LEU A 1 87 ? 5.108 1.743 -6.242 1.00 86.38 87 LEU A C 1
ATOM 667 O O . LEU A 1 87 ? 5.831 2.479 -6.916 1.00 86.38 87 LEU A O 1
ATOM 671 N N . ARG A 1 88 ? 5.583 0.653 -5.630 1.00 84.94 88 ARG A N 1
ATOM 672 C CA . ARG A 1 88 ? 6.977 0.202 -5.751 1.00 84.94 88 ARG A CA 1
ATOM 673 C C . ARG A 1 88 ? 7.333 -0.132 -7.205 1.00 84.94 88 ARG A C 1
ATOM 675 O O . ARG A 1 88 ? 8.402 0.266 -7.663 1.00 84.94 88 ARG A O 1
ATOM 682 N N . HIS A 1 89 ? 6.442 -0.795 -7.942 1.00 88.81 89 HIS A N 1
ATOM 683 C CA . HIS A 1 89 ? 6.620 -1.058 -9.373 1.00 88.81 89 HIS A CA 1
ATOM 684 C C . HIS A 1 89 ? 6.597 0.210 -10.224 1.00 88.81 89 HIS A C 1
ATOM 686 O O . HIS A 1 89 ? 7.424 0.359 -11.123 1.00 88.81 89 HIS A O 1
ATOM 692 N N . SER A 1 90 ? 5.693 1.140 -9.926 1.00 88.31 90 SER A N 1
ATOM 693 C CA . SER A 1 90 ? 5.586 2.419 -10.630 1.00 88.31 90 SER A CA 1
ATOM 694 C C . SER A 1 90 ? 6.846 3.259 -10.426 1.00 88.31 90 SER A C 1
ATOM 696 O O . SER A 1 90 ? 7.422 3.750 -11.391 1.00 88.31 90 SER A O 1
ATOM 698 N N . SER A 1 91 ? 7.348 3.341 -9.189 1.00 90.75 91 SER A N 1
ATOM 699 C CA . SER A 1 91 ? 8.606 4.027 -8.871 1.00 90.75 91 SER A CA 1
ATOM 700 C C . SER A 1 91 ? 9.800 3.427 -9.620 1.00 90.75 91 SER A C 1
ATOM 702 O O . SER A 1 91 ? 10.611 4.169 -10.172 1.00 90.75 91 SER A O 1
ATOM 704 N N . ALA A 1 92 ? 9.895 2.097 -9.680 1.00 90.44 92 ALA A N 1
ATOM 705 C CA . ALA A 1 92 ? 10.944 1.414 -10.430 1.00 90.44 92 ALA A CA 1
ATOM 706 C C . ALA A 1 92 ? 10.832 1.649 -11.944 1.00 90.44 92 ALA A C 1
ATOM 708 O O . ALA A 1 92 ? 11.847 1.850 -12.609 1.00 90.44 92 ALA A O 1
ATOM 709 N N . SER A 1 93 ? 9.606 1.666 -12.471 1.00 88.81 93 SER A N 1
ATOM 710 C CA . SER A 1 93 ? 9.348 1.905 -13.892 1.00 88.81 93 SER A CA 1
ATOM 711 C C . SER A 1 93 ? 9.753 3.319 -14.303 1.00 88.81 93 SER A C 1
ATOM 713 O O . SER A 1 93 ? 10.465 3.468 -15.289 1.00 88.81 93 SER A O 1
ATOM 715 N N . ILE A 1 94 ? 9.388 4.329 -13.502 1.00 90.81 94 ILE A N 1
ATOM 716 C CA . ILE A 1 94 ? 9.774 5.733 -13.718 1.00 90.81 94 ILE A CA 1
ATOM 717 C C . ILE A 1 94 ? 11.299 5.891 -13.671 1.00 90.81 94 ILE A C 1
ATOM 719 O O . ILE A 1 94 ? 11.889 6.511 -14.548 1.00 90.81 94 ILE A O 1
ATOM 723 N N . HIS A 1 95 ? 11.970 5.297 -12.677 1.00 89.94 95 HIS A N 1
ATOM 724 C CA . HIS A 1 95 ? 13.434 5.380 -12.571 1.00 89.94 95 HIS A CA 1
ATOM 725 C C . HIS A 1 95 ? 14.133 4.847 -13.828 1.00 89.94 95 HIS A C 1
ATOM 727 O O . HIS A 1 95 ? 15.098 5.447 -14.293 1.00 89.94 95 HIS A O 1
ATOM 733 N N . LEU A 1 96 ? 13.658 3.728 -14.382 1.00 89.75 96 LEU A N 1
ATOM 734 C CA . LEU A 1 96 ? 14.253 3.126 -15.578 1.00 89.75 96 LEU A CA 1
ATOM 735 C C . LEU A 1 96 ? 13.854 3.838 -16.872 1.00 89.75 96 LEU A C 1
ATOM 737 O O . LEU A 1 96 ? 14.673 3.895 -17.788 1.00 89.75 96 LEU A O 1
ATOM 741 N N . SER A 1 97 ? 12.640 4.390 -16.962 1.00 85.75 97 SER A N 1
ATOM 742 C CA . SER A 1 97 ? 12.221 5.160 -18.139 1.00 85.75 97 SER A CA 1
ATOM 743 C C . SER A 1 97 ? 13.018 6.454 -18.295 1.00 85.75 97 SER A C 1
ATOM 745 O O . SER A 1 97 ? 13.322 6.838 -19.417 1.00 85.75 97 SER A O 1
ATOM 747 N N . GLU A 1 98 ? 13.427 7.069 -17.183 1.00 87.56 98 GLU A N 1
ATOM 748 C CA . GLU A 1 98 ? 14.316 8.241 -17.156 1.00 87.56 98 GLU A CA 1
ATOM 749 C C . GLU A 1 98 ? 15.805 7.880 -17.371 1.00 87.56 98 GLU A C 1
ATOM 751 O O . GLU A 1 98 ? 16.689 8.717 -17.203 1.00 87.56 98 GLU A O 1
ATOM 756 N N . GLY A 1 99 ? 16.120 6.624 -17.718 1.00 85.31 99 GLY A N 1
ATOM 757 C CA . GLY A 1 99 ? 17.492 6.172 -17.974 1.00 85.31 99 GLY A CA 1
ATOM 758 C C . GLY A 1 99 ? 18.336 5.936 -16.717 1.00 85.31 99 GLY A C 1
ATOM 759 O O . GLY A 1 99 ? 19.562 5.864 -16.799 1.00 85.31 99 GLY A O 1
ATOM 760 N N . GLY A 1 100 ? 17.709 5.814 -15.545 1.00 86.00 100 GLY A N 1
ATOM 761 C CA . GLY A 1 100 ? 18.405 5.584 -14.285 1.00 86.00 100 GLY A CA 1
ATOM 762 C C . GLY A 1 100 ? 19.108 4.222 -14.202 1.00 86.00 100 GLY A C 1
ATOM 763 O O . GLY A 1 100 ? 18.701 3.236 -14.816 1.00 86.00 100 GLY A O 1
ATOM 764 N N . ASP A 1 101 ? 20.156 4.147 -13.375 1.00 90.50 101 ASP A N 1
ATOM 765 C CA . ASP A 1 101 ? 20.972 2.934 -13.233 1.00 90.50 101 ASP A CA 1
ATOM 766 C C . ASP A 1 101 ? 20.198 1.765 -12.595 1.00 90.50 101 ASP A C 1
ATOM 768 O O . ASP A 1 101 ? 19.619 1.885 -11.506 1.00 90.50 101 ASP A O 1
ATOM 772 N N . LEU A 1 102 ? 20.240 0.608 -13.264 1.00 90.62 102 LEU A N 1
ATOM 773 C CA . LEU A 1 102 ? 19.561 -0.622 -12.854 1.00 90.62 102 LEU A CA 1
ATOM 774 C C . LEU A 1 102 ? 20.140 -1.191 -11.553 1.00 90.62 102 LEU A C 1
ATOM 776 O O . LEU A 1 102 ? 19.402 -1.715 -10.714 1.00 90.62 102 LEU A O 1
ATOM 780 N N . THR A 1 103 ? 21.458 -1.103 -11.370 1.00 90.88 103 THR A N 1
ATOM 781 C CA . THR A 1 103 ? 22.135 -1.672 -10.197 1.00 90.88 103 THR A CA 1
ATOM 782 C C . THR A 1 103 ? 21.780 -0.884 -8.940 1.00 90.88 103 THR A C 1
ATOM 784 O O . THR A 1 103 ? 21.457 -1.468 -7.901 1.00 90.88 103 THR A O 1
ATOM 787 N N . LEU A 1 104 ? 21.771 0.443 -9.041 1.00 91.94 104 LEU A N 1
ATOM 788 C CA . LEU A 1 104 ? 21.333 1.360 -8.000 1.00 91.94 104 LEU A CA 1
ATOM 789 C C . LEU A 1 104 ? 19.860 1.143 -7.657 1.00 91.94 104 LEU A C 1
ATOM 791 O O . LEU A 1 104 ? 19.522 1.055 -6.475 1.00 91.94 104 LEU A O 1
ATOM 795 N N . LEU A 1 105 ? 18.994 0.999 -8.666 1.00 91.81 105 LEU A N 1
ATOM 796 C CA . LEU A 1 105 ? 17.587 0.675 -8.446 1.00 91.81 105 LEU A CA 1
ATOM 797 C C . LEU A 1 105 ? 17.435 -0.662 -7.712 1.00 91.81 105 LEU A C 1
ATOM 799 O O . LEU A 1 105 ? 16.710 -0.742 -6.726 1.00 91.81 105 LEU A O 1
ATOM 803 N N . SER A 1 106 ? 18.166 -1.697 -8.126 1.00 91.50 106 SER A N 1
ATOM 804 C CA . SER A 1 106 ? 18.138 -3.006 -7.471 1.00 91.50 106 SER A CA 1
ATOM 805 C C . SER A 1 106 ? 18.532 -2.933 -5.994 1.00 91.50 106 SER A C 1
ATOM 807 O O . SER A 1 106 ? 17.882 -3.556 -5.154 1.00 91.50 106 SER A O 1
ATOM 809 N N . LYS A 1 107 ? 19.569 -2.150 -5.665 1.00 91.75 107 LYS A N 1
ATOM 810 C CA . LYS A 1 107 ? 19.993 -1.903 -4.279 1.00 91.75 107 LYS A CA 1
ATOM 811 C C . LYS A 1 107 ? 18.932 -1.132 -3.494 1.00 91.75 107 LYS A C 1
ATOM 813 O O . LYS A 1 107 ? 18.617 -1.524 -2.377 1.00 91.75 107 LYS A O 1
ATOM 818 N N . ARG A 1 108 ? 18.334 -0.090 -4.085 1.00 88.75 108 ARG A N 1
ATOM 819 C CA . ARG A 1 108 ? 17.224 0.675 -3.480 1.00 88.75 108 ARG A CA 1
ATOM 820 C C . ARG A 1 108 ? 15.995 -0.188 -3.202 1.00 88.75 108 ARG A C 1
ATOM 822 O O . ARG A 1 108 ? 15.330 0.001 -2.191 1.00 88.75 108 ARG A O 1
ATOM 829 N N . LEU A 1 109 ? 15.705 -1.143 -4.081 1.00 88.69 109 LEU A N 1
ATOM 830 C CA . LEU A 1 109 ? 14.631 -2.117 -3.904 1.00 88.69 109 LEU A CA 1
ATOM 831 C C . LEU A 1 109 ? 15.010 -3.223 -2.898 1.00 88.69 109 LEU A C 1
ATOM 833 O O . LEU A 1 109 ? 14.125 -3.912 -2.394 1.00 88.69 109 LEU A O 1
ATOM 837 N N . GLY A 1 110 ? 16.290 -3.393 -2.563 1.00 89.31 110 GLY A N 1
ATOM 838 C CA . GLY A 1 110 ? 16.755 -4.433 -1.642 1.00 89.31 110 GLY A CA 1
ATOM 839 C C . GLY A 1 110 ? 16.747 -5.837 -2.251 1.00 89.31 110 GLY A C 1
ATOM 840 O O . GLY A 1 110 ? 16.608 -6.821 -1.532 1.00 89.31 110 GLY A O 1
ATOM 841 N N . HIS A 1 111 ? 16.851 -5.954 -3.578 1.00 90.38 111 HIS A N 1
ATOM 842 C CA . HIS A 1 111 ? 16.976 -7.261 -4.221 1.00 90.38 111 HIS A CA 1
ATOM 843 C C . HIS A 1 111 ? 18.390 -7.815 -4.028 1.00 90.38 111 HIS A C 1
ATOM 845 O O . HIS A 1 111 ? 19.376 -7.099 -4.205 1.00 90.38 111 HIS A O 1
ATOM 851 N N . SER A 1 112 ? 18.483 -9.113 -3.733 1.00 88.38 112 SER A N 1
ATOM 852 C CA . SER A 1 112 ? 19.751 -9.826 -3.516 1.00 88.38 112 SER A CA 1
ATOM 853 C C . SER A 1 112 ? 20.653 -9.872 -4.753 1.00 88.38 112 SER A C 1
ATOM 855 O O . SER A 1 112 ? 21.855 -10.084 -4.629 1.00 88.38 112 SER A O 1
ATOM 857 N N . SER A 1 113 ? 20.092 -9.662 -5.948 1.00 90.19 113 SER A N 1
ATOM 858 C CA . SER A 1 113 ? 20.842 -9.590 -7.199 1.00 90.19 113 SER A CA 1
ATOM 859 C C . SER A 1 113 ? 20.196 -8.617 -8.195 1.00 90.19 113 SER A C 1
ATOM 861 O O . SER A 1 113 ? 18.974 -8.668 -8.382 1.00 90.19 113 SER A O 1
ATOM 863 N N . PRO A 1 114 ? 20.996 -7.804 -8.919 1.00 89.69 114 PRO A N 1
ATOM 864 C CA . PRO A 1 114 ? 20.529 -6.992 -10.046 1.00 89.69 114 PRO A CA 1
ATOM 865 C C . PRO A 1 114 ? 19.817 -7.789 -11.140 1.00 89.69 114 PRO A C 1
ATOM 867 O O . PRO A 1 114 ? 18.932 -7.252 -11.802 1.00 89.69 114 PRO A O 1
ATOM 870 N N . ALA A 1 115 ? 20.134 -9.080 -11.295 1.00 88.81 115 ALA A N 1
ATOM 871 C CA . ALA A 1 115 ? 19.492 -9.947 -12.280 1.00 88.81 115 ALA A CA 1
ATOM 872 C C . ALA A 1 115 ? 17.978 -10.101 -12.041 1.00 88.81 115 ALA A C 1
ATOM 874 O O . ALA A 1 115 ? 17.219 -10.255 -12.996 1.00 88.81 115 ALA A O 1
ATOM 875 N N . ILE A 1 116 ? 17.521 -10.021 -10.786 1.00 88.88 116 ILE A N 1
ATOM 876 C CA . ILE A 1 116 ? 16.092 -10.079 -10.437 1.00 88.88 116 ILE A CA 1
ATOM 877 C C . ILE A 1 116 ? 15.374 -8.858 -11.018 1.00 88.88 116 ILE A C 1
ATOM 879 O O . ILE A 1 116 ? 14.378 -8.984 -11.729 1.00 88.88 116 ILE A O 1
ATOM 883 N N . THR A 1 117 ? 15.933 -7.673 -10.768 1.00 87.69 117 THR A N 1
ATOM 884 C CA . THR A 1 117 ? 15.424 -6.396 -11.281 1.00 87.69 117 THR A CA 1
ATOM 885 C C . THR A 1 117 ? 15.482 -6.361 -12.809 1.00 87.69 117 THR A C 1
ATOM 887 O O . THR A 1 117 ? 14.503 -5.985 -13.448 1.00 87.69 117 THR A O 1
ATOM 890 N N . ALA A 1 118 ? 16.585 -6.831 -13.403 1.00 88.44 118 ALA A N 1
ATOM 891 C CA . ALA A 1 118 ? 16.749 -6.925 -14.852 1.00 88.44 118 ALA A CA 1
ATOM 892 C C . ALA A 1 118 ? 15.640 -7.764 -15.495 1.00 88.44 118 ALA A C 1
ATOM 894 O O . ALA A 1 118 ? 15.000 -7.312 -16.435 1.00 88.44 118 ALA A O 1
ATOM 895 N N . ARG A 1 119 ? 15.372 -8.968 -14.970 1.00 87.81 119 ARG A N 1
ATOM 896 C CA . ARG A 1 119 ? 14.345 -9.873 -15.516 1.00 87.81 119 ARG A CA 1
ATOM 897 C C . ARG A 1 119 ? 12.950 -9.258 -15.470 1.00 87.81 119 ARG A C 1
ATOM 899 O O . ARG A 1 119 ? 12.186 -9.427 -16.413 1.00 87.81 119 ARG A O 1
ATOM 906 N N . LEU A 1 120 ? 12.636 -8.542 -14.395 1.00 85.81 120 LEU A N 1
ATOM 907 C CA . LEU A 1 120 ? 11.327 -7.933 -14.187 1.00 85.81 120 LEU A CA 1
ATOM 908 C C . LEU A 1 120 ? 11.094 -6.712 -15.095 1.00 85.81 120 LEU A C 1
ATOM 910 O O . LEU A 1 120 ? 10.004 -6.543 -15.637 1.00 85.81 120 LEU A O 1
ATOM 914 N N . TYR A 1 121 ? 12.124 -5.887 -15.302 1.00 87.31 121 TYR A N 1
ATOM 915 C CA . TYR A 1 121 ? 12.007 -4.617 -16.026 1.00 87.31 121 TYR A CA 1
ATOM 916 C C . TYR A 1 121 ? 12.702 -4.594 -17.394 1.00 87.31 121 TYR A C 1
ATOM 918 O O . TYR A 1 121 ? 12.779 -3.539 -18.016 1.00 87.31 121 TYR A O 1
ATOM 926 N N . ALA A 1 122 ? 13.169 -5.737 -17.908 1.00 85.56 122 ALA A N 1
ATOM 927 C CA . ALA A 1 122 ? 13.914 -5.841 -19.172 1.00 85.56 122 ALA A CA 1
ATOM 928 C C . ALA A 1 122 ? 13.236 -5.131 -20.355 1.00 85.56 122 ALA A C 1
ATOM 930 O O . ALA A 1 122 ? 13.904 -4.602 -21.240 1.00 85.56 122 ALA A O 1
ATOM 931 N N . HIS A 1 123 ? 11.904 -5.106 -20.373 1.00 85.38 123 HIS A N 1
ATOM 932 C CA . HIS A 1 123 ? 11.128 -4.450 -21.418 1.00 85.38 123 HIS A CA 1
ATOM 933 C C . HIS A 1 123 ? 11.335 -2.926 -21.459 1.00 85.38 123 HIS A C 1
ATOM 935 O O . HIS A 1 123 ? 11.323 -2.365 -22.552 1.00 85.38 123 HIS A O 1
ATOM 941 N N . LEU A 1 124 ? 11.582 -2.281 -20.313 1.00 83.94 124 LEU A N 1
ATOM 942 C CA . LEU A 1 124 ? 11.883 -0.847 -20.214 1.00 83.94 124 LEU A CA 1
ATOM 943 C C . LEU A 1 124 ? 13.316 -0.521 -20.650 1.00 83.94 124 LEU A C 1
ATOM 945 O O . LEU A 1 124 ? 13.607 0.612 -21.016 1.00 83.94 124 LEU A O 1
ATOM 949 N N . LEU A 1 125 ? 14.208 -1.517 -20.644 1.00 80.81 125 LEU A N 1
ATOM 950 C CA . LEU A 1 125 ? 15.611 -1.344 -21.022 1.00 80.81 125 LEU A CA 1
ATOM 951 C C . LEU A 1 125 ? 15.843 -1.425 -22.537 1.00 80.81 125 LEU A C 1
ATOM 953 O O . LEU A 1 125 ? 16.944 -1.152 -23.005 1.00 80.81 125 LEU A O 1
ATOM 957 N N . ARG A 1 126 ? 14.839 -1.821 -23.330 1.00 80.19 126 ARG A N 1
ATOM 958 C CA . ARG A 1 126 ? 15.010 -1.969 -24.784 1.00 80.19 126 ARG A CA 1
ATOM 959 C C . ARG A 1 126 ? 15.248 -0.635 -25.488 1.00 80.19 126 ARG A C 1
ATOM 961 O O . ARG A 1 126 ? 16.169 -0.544 -26.293 1.00 80.19 126 ARG A O 1
ATOM 968 N N . SER A 1 127 ? 14.449 0.384 -25.179 1.00 76.00 127 SER A N 1
ATOM 969 C CA . SER A 1 127 ? 14.576 1.716 -25.787 1.00 76.00 127 SER A CA 1
ATOM 970 C C . SER A 1 127 ? 15.877 2.404 -25.371 1.00 76.00 127 SER A C 1
ATOM 972 O O . SER A 1 127 ? 16.600 2.923 -26.217 1.00 76.00 127 SER A O 1
ATOM 974 N N . THR A 1 128 ? 16.224 2.340 -24.085 1.00 76.75 128 THR A N 1
ATOM 975 C CA . THR A 1 128 ? 17.505 2.833 -23.556 1.00 76.75 128 THR A CA 1
ATOM 976 C C . THR A 1 128 ? 18.695 2.067 -24.128 1.00 76.75 128 THR A C 1
ATOM 978 O O . THR A 1 128 ? 19.701 2.680 -24.472 1.00 76.75 128 THR A O 1
ATOM 981 N N . GLY A 1 129 ? 18.579 0.749 -24.310 1.00 76.50 129 GLY A N 1
ATOM 982 C CA . GLY A 1 129 ? 19.599 -0.068 -24.968 1.00 76.50 129 GLY A CA 1
ATOM 983 C C . GLY A 1 129 ? 19.836 0.331 -26.426 1.00 76.50 129 GLY A C 1
ATOM 984 O O . GLY A 1 129 ? 20.984 0.396 -26.862 1.00 76.50 129 GLY A O 1
ATOM 985 N N . GLN A 1 130 ? 18.774 0.654 -27.167 1.00 81.44 130 GLN A N 1
ATOM 986 C CA . GLN A 1 130 ? 18.890 1.142 -28.540 1.00 81.44 130 GLN A CA 1
ATOM 987 C C . GLN A 1 130 ? 19.546 2.528 -28.597 1.00 81.44 130 GLN A C 1
ATOM 989 O O . GLN A 1 130 ? 20.498 2.713 -29.352 1.00 81.44 130 GLN A O 1
ATOM 994 N N . ALA A 1 131 ? 19.112 3.464 -27.749 1.00 80.75 131 ALA A N 1
ATOM 995 C CA . ALA A 1 131 ? 19.727 4.787 -27.653 1.00 80.75 131 ALA A CA 1
ATOM 996 C C . ALA A 1 131 ? 21.223 4.694 -27.300 1.00 80.75 131 ALA A C 1
ATOM 998 O O . ALA A 1 131 ? 22.054 5.344 -27.930 1.00 80.75 131 ALA A O 1
ATOM 999 N N . ALA A 1 132 ? 21.588 3.824 -26.352 1.00 80.62 132 ALA A N 1
ATOM 1000 C CA . ALA A 1 132 ? 22.982 3.572 -26.002 1.00 80.62 132 ALA A CA 1
ATOM 1001 C C . ALA A 1 132 ? 23.783 3.008 -27.189 1.00 80.62 132 ALA A C 1
ATOM 1003 O O . ALA A 1 132 ? 24.903 3.455 -27.442 1.00 80.62 132 ALA A O 1
ATOM 1004 N N . ALA A 1 133 ? 23.213 2.065 -27.947 1.00 84.75 133 ALA A N 1
ATOM 1005 C CA . ALA A 1 133 ? 23.853 1.516 -29.140 1.00 84.75 133 ALA A CA 1
ATOM 1006 C C . ALA A 1 133 ? 24.081 2.589 -30.218 1.00 84.75 133 ALA A C 1
ATOM 1008 O O . ALA A 1 133 ? 25.153 2.631 -30.818 1.00 84.75 133 ALA A O 1
ATOM 1009 N N . GLU A 1 134 ? 23.117 3.487 -30.430 1.00 87.38 134 GLU A N 1
ATOM 1010 C CA . GLU A 1 134 ? 23.241 4.618 -31.355 1.00 87.38 134 GLU A CA 1
ATOM 1011 C C . GLU A 1 134 ? 24.308 5.620 -30.895 1.00 87.38 134 GLU A C 1
ATOM 1013 O O . GLU A 1 134 ? 25.148 6.040 -31.693 1.00 87.38 134 GLU A O 1
ATOM 1018 N N . THR A 1 135 ? 24.347 5.958 -29.601 1.00 86.9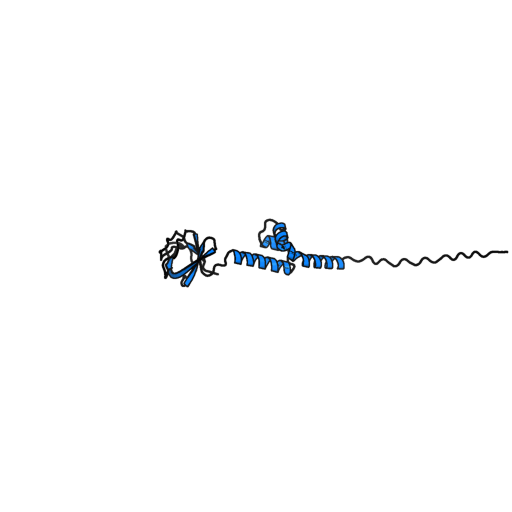4 135 THR A N 1
ATOM 1019 C CA . THR A 1 135 ? 25.409 6.795 -29.022 1.00 86.94 135 THR A CA 1
ATOM 1020 C C . THR A 1 135 ? 26.790 6.188 -29.260 1.00 86.94 135 THR A C 1
ATOM 1022 O O . THR A 1 135 ? 27.698 6.886 -29.714 1.00 86.94 135 THR A O 1
ATOM 1025 N N . VAL A 1 136 ? 26.952 4.885 -29.011 1.00 86.88 136 VAL A N 1
ATOM 1026 C CA . VAL A 1 136 ? 28.215 4.178 -29.262 1.00 86.88 136 VAL A CA 1
ATOM 1027 C C . VAL A 1 136 ? 28.553 4.185 -30.751 1.00 86.88 136 VAL A C 1
ATOM 1029 O O . VAL A 1 136 ? 29.680 4.510 -31.116 1.00 86.88 136 VAL A O 1
ATOM 1032 N N . ALA A 1 137 ? 27.588 3.889 -31.624 1.00 88.75 137 ALA A N 1
ATOM 1033 C CA . ALA A 1 137 ? 27.796 3.893 -33.069 1.00 88.75 137 ALA A CA 1
ATOM 1034 C C . ALA A 1 137 ? 28.262 5.263 -33.592 1.00 88.75 137 ALA A C 1
ATOM 1036 O O . ALA A 1 137 ? 29.104 5.315 -34.488 1.00 88.75 137 ALA A O 1
ATOM 1037 N N . ASN A 1 138 ? 27.761 6.357 -33.014 1.00 89.50 138 ASN A N 1
ATOM 1038 C CA . ASN A 1 138 ? 28.176 7.719 -33.350 1.00 89.50 138 ASN A CA 1
ATOM 1039 C C . ASN A 1 138 ? 29.561 8.082 -32.790 1.00 89.50 138 ASN A C 1
ATOM 1041 O O . ASN A 1 138 ? 30.275 8.875 -33.399 1.00 89.50 138 ASN A O 1
ATOM 1045 N N . ALA A 1 139 ? 29.952 7.506 -31.651 1.00 89.25 139 ALA A N 1
ATOM 1046 C CA . ALA A 1 139 ? 31.253 7.750 -31.032 1.00 89.25 139 ALA A CA 1
ATOM 1047 C C . ALA A 1 139 ? 32.407 6.999 -31.722 1.00 89.25 139 ALA A C 1
ATOM 1049 O O . ALA A 1 139 ? 33.561 7.413 -31.613 1.00 89.25 139 ALA A O 1
ATOM 1050 N N . VAL A 1 140 ? 32.124 5.900 -32.431 1.00 88.31 140 VAL A N 1
ATOM 1051 C CA . VAL A 1 140 ? 33.145 5.115 -33.140 1.00 88.31 140 VAL A CA 1
ATOM 1052 C C . VAL A 1 140 ? 33.499 5.792 -34.476 1.00 88.31 140 VAL A C 1
ATOM 1054 O O . VAL A 1 140 ? 32.657 5.848 -35.377 1.00 88.31 140 VAL A O 1
ATOM 1057 N N . PRO A 1 141 ? 34.744 6.271 -34.674 1.00 81.69 141 PRO A N 1
ATOM 1058 C CA . PRO A 1 141 ? 35.136 6.911 -35.923 1.00 81.69 141 PRO A CA 1
ATOM 1059 C C . PRO A 1 141 ? 35.087 5.909 -37.082 1.00 81.69 141 PRO A C 1
ATOM 1061 O O . PRO A 1 141 ? 35.813 4.913 -37.114 1.00 81.69 141 PRO A O 1
ATOM 1064 N N . ARG A 1 142 ? 34.235 6.181 -38.078 1.00 76.12 142 ARG A N 1
ATOM 1065 C CA . ARG A 1 142 ? 34.188 5.385 -39.308 1.00 76.12 142 ARG A CA 1
ATOM 1066 C C . ARG A 1 142 ? 35.467 5.616 -40.100 1.00 76.12 142 ARG A C 1
ATOM 1068 O O . ARG A 1 142 ? 35.743 6.729 -40.544 1.00 76.12 142 ARG A O 1
ATOM 1075 N N . ARG A 1 143 ? 36.237 4.550 -40.328 1.00 74.94 143 ARG A N 1
ATOM 1076 C CA . ARG A 1 143 ? 37.384 4.591 -41.240 1.00 74.94 143 ARG A CA 1
ATOM 1077 C C . ARG A 1 143 ? 36.877 4.925 -42.644 1.00 74.94 143 ARG A C 1
ATOM 1079 O O . ARG A 1 143 ? 36.328 4.064 -43.327 1.00 74.94 143 ARG A O 1
ATOM 1086 N N . VAL A 1 144 ? 37.064 6.171 -43.078 1.00 69.44 144 VAL A N 1
ATOM 1087 C CA . VAL A 1 144 ? 36.790 6.583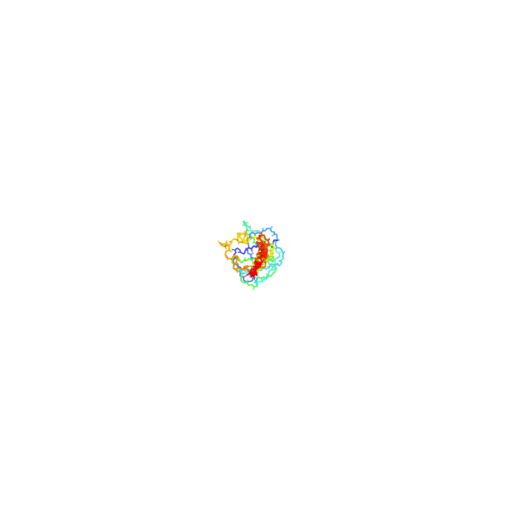 -44.458 1.00 69.44 144 VAL A CA 1
ATOM 1088 C C . VAL A 1 144 ? 37.735 5.797 -45.361 1.00 69.44 144 VAL A C 1
ATOM 1090 O O . VAL A 1 144 ? 38.957 5.956 -45.300 1.00 69.44 144 VAL A O 1
ATOM 1093 N N . ARG A 1 145 ? 37.184 4.901 -46.184 1.00 68.25 145 ARG A N 1
ATOM 1094 C CA . ARG A 1 145 ? 37.961 4.223 -47.221 1.00 68.25 145 ARG A CA 1
ATOM 1095 C C . ARG A 1 145 ? 38.344 5.294 -48.239 1.00 68.25 145 ARG A C 1
ATOM 1097 O O . ARG A 1 145 ? 37.488 5.753 -48.989 1.00 68.25 145 ARG A O 1
ATOM 1104 N N . ARG A 1 146 ? 39.607 5.733 -48.226 1.00 63.12 146 ARG A N 1
ATOM 1105 C CA . ARG A 1 146 ? 40.133 6.625 -49.268 1.00 63.12 146 ARG A CA 1
ATOM 1106 C C . ARG A 1 146 ? 39.855 5.975 -50.631 1.00 63.12 146 ARG A C 1
ATOM 1108 O O . ARG A 1 146 ? 40.152 4.783 -50.767 1.00 63.12 146 ARG A O 1
ATOM 1115 N N . PRO A 1 147 ? 39.270 6.696 -51.603 1.00 58.50 147 PRO A N 1
ATOM 1116 C CA . PRO A 1 147 ? 39.108 6.160 -52.945 1.00 58.50 147 PRO A CA 1
ATOM 1117 C C . PRO A 1 147 ? 40.493 5.774 -53.469 1.00 58.50 147 PRO A C 1
ATOM 1119 O O . PRO A 1 147 ? 41.435 6.567 -53.424 1.00 58.50 147 PRO A O 1
ATOM 1122 N N . SER A 1 148 ? 40.630 4.511 -53.863 1.00 58.62 148 SER A N 1
ATOM 1123 C CA . SER A 1 148 ? 41.840 3.975 -54.473 1.00 58.6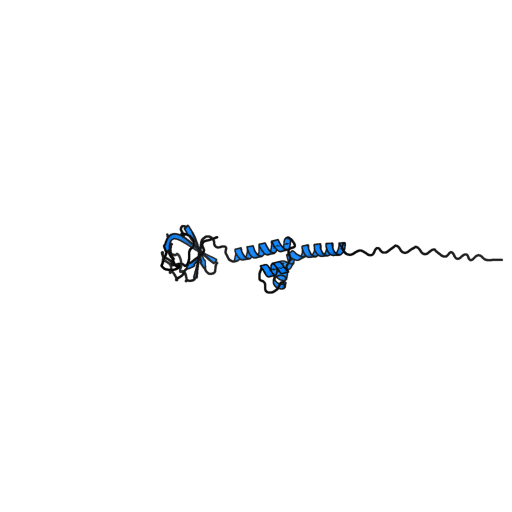2 148 SER A CA 1
ATOM 1124 C C . SER A 1 148 ? 42.132 4.760 -55.747 1.00 58.62 148 SER A C 1
ATOM 1126 O O . SER A 1 148 ? 41.266 4.879 -56.613 1.00 58.62 148 SER A O 1
ATOM 1128 N N . HIS A 1 149 ? 43.341 5.312 -55.813 1.00 57.47 149 HIS A N 1
ATOM 1129 C CA . HIS A 1 149 ? 43.883 6.049 -56.950 1.00 57.47 149 HIS A CA 1
ATOM 1130 C C . HIS A 1 149 ? 43.663 5.245 -58.248 1.00 57.47 149 HIS A C 1
ATOM 1132 O O . HIS A 1 149 ? 43.983 4.052 -58.252 1.00 57.47 149 HIS A O 1
ATOM 1138 N N . PRO A 1 150 ? 43.105 5.830 -59.325 1.00 53.94 150 PRO A N 1
ATOM 1139 C CA . PRO A 1 150 ? 42.960 5.111 -60.583 1.00 53.94 150 PRO A CA 1
ATOM 1140 C C . PRO A 1 150 ? 44.356 4.797 -61.127 1.00 53.94 150 PRO A C 1
ATOM 1142 O O . PRO A 1 150 ? 45.178 5.696 -61.303 1.00 53.94 150 PRO A O 1
ATOM 1145 N N . GLN A 1 151 ? 44.639 3.512 -61.346 1.00 57.38 151 GLN A N 1
ATOM 1146 C CA . GLN A 1 151 ? 45.876 3.078 -61.984 1.00 57.38 151 GLN A CA 1
ATOM 1147 C C . GLN A 1 151 ? 45.933 3.665 -63.394 1.00 57.38 151 GLN A C 1
ATOM 1149 O O . GLN A 1 151 ? 45.071 3.394 -64.228 1.00 57.38 151 GLN A O 1
ATOM 1154 N N . SER A 1 152 ? 46.954 4.484 -63.637 1.00 51.06 152 SER A N 1
ATOM 1155 C CA . SER A 1 152 ? 47.345 4.945 -64.961 1.00 51.06 152 SER A CA 1
ATOM 1156 C C . SER A 1 152 ? 47.530 3.737 -65.878 1.00 51.06 152 SER A C 1
ATOM 1158 O O . SER A 1 152 ? 48.427 2.919 -65.671 1.00 51.06 152 SER A O 1
ATOM 1160 N N . THR A 1 153 ? 46.661 3.629 -66.877 1.00 50.94 153 THR A N 1
ATOM 1161 C CA . THR A 1 153 ? 46.777 2.700 -67.997 1.00 50.94 153 THR A CA 1
ATOM 1162 C C . THR A 1 153 ? 48.126 2.911 -68.675 1.00 50.94 153 THR A C 1
ATOM 1164 O O . THR A 1 153 ? 48.359 3.960 -69.276 1.00 50.94 153 THR A O 1
ATOM 1167 N N . HIS A 1 154 ? 49.021 1.933 -68.555 1.00 51.38 154 HIS A N 1
ATOM 1168 C CA . HIS A 1 154 ? 50.260 1.886 -69.318 1.00 51.38 154 HIS A CA 1
ATOM 1169 C C . HIS A 1 154 ? 49.884 1.649 -70.786 1.00 51.38 154 HIS A C 1
ATOM 1171 O O . HIS A 1 154 ? 49.411 0.575 -71.149 1.00 51.38 154 HIS A O 1
ATOM 1177 N N . SER A 1 155 ? 50.021 2.677 -71.618 1.00 49.47 155 SER A N 1
ATOM 1178 C CA . SER A 1 155 ? 49.866 2.582 -73.066 1.00 49.47 155 SER A CA 1
ATOM 1179 C C . SER A 1 155 ? 51.059 1.827 -73.653 1.00 49.47 155 SER A C 1
ATOM 1181 O O . SER A 1 155 ? 52.187 2.315 -73.646 1.00 49.47 155 SER A O 1
ATOM 1183 N N . ASP A 1 156 ? 50.803 0.618 -74.148 1.00 55.44 156 ASP A N 1
ATOM 1184 C CA . ASP A 1 156 ? 51.709 -0.143 -75.008 1.00 55.44 156 ASP A CA 1
ATOM 1185 C C . ASP A 1 156 ? 51.832 0.578 -76.362 1.00 55.44 156 ASP A C 1
ATOM 1187 O O . ASP A 1 156 ? 50.981 0.443 -77.244 1.00 55.44 156 ASP A O 1
ATOM 1191 N N . GLN A 1 157 ? 52.883 1.381 -76.543 1.00 58.22 157 GLN A N 1
ATOM 1192 C CA . GLN A 1 157 ? 53.280 1.857 -77.869 1.00 58.22 157 GLN A CA 1
ATOM 1193 C C . GLN A 1 157 ? 54.185 0.811 -78.519 1.00 58.22 157 GLN A C 1
ATOM 1195 O O . GLN A 1 157 ? 55.408 0.849 -78.412 1.00 58.22 157 GLN A O 1
ATOM 1200 N N . ARG A 1 158 ? 53.556 -0.142 -79.212 1.00 54.75 158 ARG A N 1
ATOM 1201 C CA . ARG A 1 158 ? 54.221 -1.051 -80.147 1.00 54.75 158 ARG A CA 1
ATOM 1202 C C . ARG A 1 158 ? 53.934 -0.589 -81.577 1.00 54.75 158 ARG A C 1
ATOM 1204 O O . ARG A 1 158 ? 52.969 -1.023 -82.194 1.00 54.75 158 ARG A O 1
ATOM 1211 N N . THR A 1 159 ? 54.792 0.273 -82.110 1.00 53.38 159 THR A N 1
ATOM 1212 C CA . THR A 1 159 ? 54.915 0.563 -83.552 1.00 53.38 159 THR A CA 1
ATOM 1213 C C . THR A 1 159 ? 56.404 0.464 -83.886 1.00 53.38 159 THR A C 1
ATOM 1215 O O . THR A 1 159 ? 57.179 1.309 -83.464 1.00 53.38 159 THR A O 1
ATOM 1218 N N . ARG A 1 160 ? 56.889 -0.716 -84.294 1.00 47.16 160 ARG A N 1
ATOM 1219 C CA . ARG A 1 160 ? 57.134 -1.111 -85.698 1.00 47.16 160 ARG A CA 1
ATOM 1220 C C . ARG A 1 160 ? 58.133 -0.162 -86.384 1.00 47.16 160 ARG A C 1
ATOM 1222 O O . ARG A 1 160 ? 57.712 0.793 -87.020 1.00 47.16 160 ARG A O 1
ATOM 1229 N N . ASN A 1 161 ? 59.427 -0.462 -86.242 1.00 46.12 161 ASN A N 1
ATOM 1230 C CA . ASN A 1 161 ? 60.473 0.045 -87.135 1.00 46.12 161 ASN A CA 1
ATOM 1231 C C . ASN A 1 161 ? 60.519 -0.828 -88.399 1.00 46.12 161 ASN A C 1
ATOM 1233 O O . ASN A 1 161 ? 60.484 -2.058 -88.289 1.00 46.12 161 ASN A O 1
ATOM 1237 N N . GLU A 1 162 ? 60.592 -0.168 -89.553 1.00 49.03 162 GLU A N 1
ATOM 1238 C CA . GLU A 1 162 ? 61.213 -0.669 -90.789 1.00 49.03 162 GLU A CA 1
ATOM 1239 C C . GLU A 1 162 ? 62.713 -0.352 -90.777 1.00 49.03 162 GLU A C 1
ATOM 1241 O O . GLU A 1 162 ? 63.097 0.646 -90.118 1.00 49.03 162 GLU A O 1
#

Secondary structure (DSSP, 8-state):
---EEEBSS-B-TT-S--EE---SS---EEEEEEETTEEEEEEEEEEEEEPSSS-EEEEESS--SS-B-TT-EEESSPPPHHHHHHHHHHHHHHHHHTT--HHHHHHHHT-S-HHHHHHHHGGGHHHHHHHHHHHHHHHS-----PPPPPP-----------

Organism: Frankia alni (strain DSM 45986 / CECT 9034 / ACN14a) (NCBI:txid326424)

Foldseek 3Di:
DKWKWWFQAKDFFQDQKTKIFATDDWDAAKKFKDDVLHGPDIWGFHGWADDPDGMIITGTPGTHRGIDGTGIMIIDDDQRPVNVVVVLVVVLLVCLLVVHDLQVNCVVVVPPDSVVSCVVRVVSCPVVVVVVVVVVVVVDDDDDPDPPDPPDPDDPPDDDDD

Radius of gyration: 35.61 Å; chains: 1; bounding box: 83×23×123 Å

InterPro domains:
  IPR002104 Integrase, catalytic domain [PF00589] (83-124)
  IPR011010 DNA breaking-rejoining enzyme, catalytic core [SSF56349] (83-134)
  IPR013762 Integrase-like, catalytic domain superfamily [G3DSA:1.10.443.10] (23-139)

Sequence (162 aa):
MGLCCQLVRSAERGAKTPTVGKRYRAPEGIWTVYRDRVPCGQVEVIGCTRRRGSSAVLHLAEALPFDLEAGVELGEDLLSLKRLHDLRHSSASIHLSEGGDLTLLSKRLGHSSPAITARLYAHLLRSTGQAAAETVANAVPRRVRRPSHPQSTHSDQRTRNE

pLDDT: mean 79.78, std 12.68, range [41.66, 92.5]